Protein AF-A0A812KNK5-F1 (afdb_monomer)

InterPro domains:
  IPR027065 Lon protease [PTHR43718] (2-120)
  IPR027417 P-loop containing nucleoside triphosphate hydrolase [G3DSA:3.40.50.300] (81-120)

Radius of gyration: 24.29 Å; Cα contacts (8 Å, |Δi|>4): 51; chains: 1; bounding box: 53×32×64 Å

Solvent-accessible surface area (backbone atoms only — not comparable to full-atom values): 7333 Å² total; per-residue (Å²): 130,77,74,63,53,75,74,66,51,54,68,59,50,56,53,51,51,53,55,48,51,54,49,59,56,39,71,81,38,57,62,56,70,74,57,47,53,51,51,54,53,47,52,54,48,49,72,72,43,55,84,87,38,74,64,33,56,51,48,50,53,52,50,52,54,64,47,66,52,67,44,74,66,73,81,85,82,84,88,53,66,68,59,51,53,52,51,51,55,73,79,37,87,75,60,61,78,56,50,52,51,51,50,51,50,52,53,53,35,67,73,58,82,52,79,74,86,73,92,126

Nearest PDB structures (foldseek):
  9cc3-assembly1_A  TM=8.729E-01  e=3.045E-09  Homo sapiens
  7p0m-assembly1_E  TM=7.894E-01  e=3.633E-09  Homo sapiens
  7p09-assembly1_E  TM=7.970E-01  e=5.172E-09  Homo sapiens
  7p09-assembly1_B  TM=7.459E-01  e=6.546E-09  Homo sapiens
  7p0m-assembly1_B  TM=7.553E-01  e=8.285E-09  Homo sapiens

Structure (mmCIF, N/CA/C/O backbone):
data_AF-A0A812KNK5-F1
#
_entr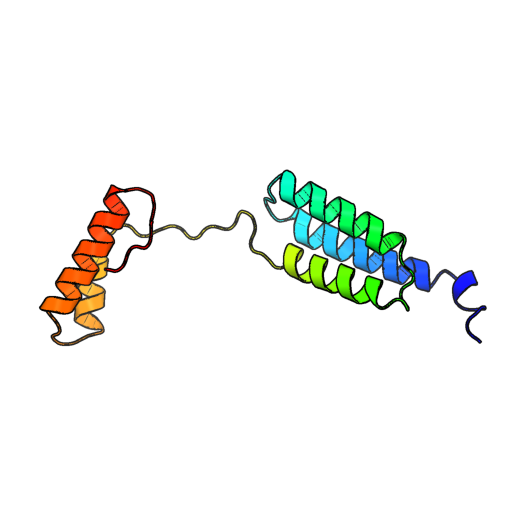y.id   AF-A0A812KNK5-F1
#
loop_
_atom_site.group_PDB
_atom_site.id
_atom_site.type_symbol
_atom_site.label_atom_id
_atom_site.label_alt_id
_atom_site.label_comp_id
_atom_site.label_asym_id
_atom_site.label_entity_id
_atom_site.label_seq_id
_atom_site.pdbx_PDB_ins_code
_atom_site.Cartn_x
_atom_site.Cartn_y
_atom_site.Cartn_z
_atom_site.occupancy
_atom_site.B_iso_or_equiv
_atom_site.auth_seq_id
_atom_site.auth_comp_id
_atom_site.auth_asym_id
_atom_site.auth_atom_id
_atom_site.pdbx_PDB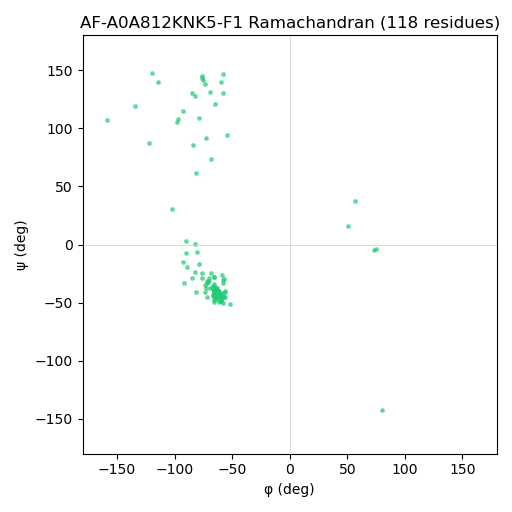_model_num
ATOM 1 N N . MET A 1 1 ? 31.878 -15.760 -22.882 1.00 45.72 1 MET A N 1
ATOM 2 C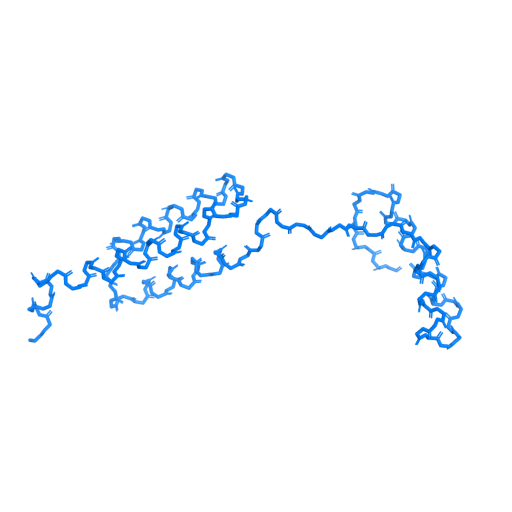 CA . MET A 1 1 ? 30.615 -16.375 -22.413 1.00 45.72 1 MET A CA 1
ATOM 3 C C . MET A 1 1 ? 29.507 -15.372 -22.065 1.00 45.72 1 MET A C 1
ATOM 5 O O . MET A 1 1 ? 28.363 -15.774 -22.153 1.00 45.72 1 MET A O 1
ATOM 9 N N . ARG A 1 2 ? 29.777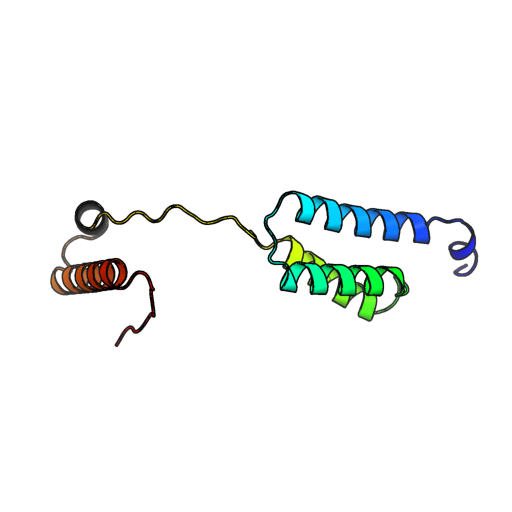 -14.089 -21.746 1.00 48.59 2 ARG A N 1
ATOM 10 C CA . ARG A 1 2 ? 28.715 -13.084 -21.476 1.00 48.59 2 ARG A CA 1
ATOM 11 C C . ARG A 1 2 ? 28.197 -12.299 -22.697 1.00 48.59 2 ARG A C 1
ATOM 13 O O . ARG A 1 2 ? 27.094 -11.785 -22.645 1.00 48.59 2 ARG A O 1
ATOM 20 N N . GLN A 1 3 ? 28.932 -12.248 -23.813 1.00 43.50 3 GLN A N 1
ATOM 21 C CA . GLN A 1 3 ? 28.477 -11.523 -25.018 1.00 43.50 3 GLN A CA 1
ATOM 22 C C . GLN A 1 3 ? 27.445 -12.279 -25.877 1.00 43.50 3 GLN A C 1
ATOM 24 O O . GLN A 1 3 ? 26.784 -11.654 -26.691 1.00 43.50 3 GLN A O 1
ATOM 29 N N . ILE A 1 4 ? 27.291 -13.598 -25.713 1.00 48.59 4 ILE A N 1
ATOM 30 C CA . ILE A 1 4 ? 26.440 -14.411 -26.606 1.00 48.59 4 ILE A CA 1
ATOM 31 C C . ILE A 1 4 ? 24.968 -14.373 -26.150 1.00 48.59 4 ILE A C 1
ATOM 33 O O . ILE A 1 4 ? 24.062 -14.439 -26.969 1.00 48.59 4 ILE A O 1
ATOM 37 N N . GLN A 1 5 ? 24.709 -14.188 -24.849 1.00 48.69 5 GLN A N 1
ATOM 38 C CA . GLN A 1 5 ? 23.344 -14.060 -24.314 1.00 48.69 5 GLN A CA 1
ATOM 39 C C . GLN A 1 5 ? 22.668 -12.742 -24.724 1.00 48.69 5 GLN A C 1
ATOM 41 O O . GLN A 1 5 ? 21.455 -12.717 -24.924 1.00 48.69 5 GLN A O 1
ATOM 46 N N . LYS A 1 6 ? 23.461 -11.686 -24.947 1.00 49.81 6 LYS A N 1
ATOM 47 C CA . LYS A 1 6 ? 22.983 -10.360 -25.362 1.00 49.81 6 LYS A CA 1
ATOM 48 C C . LYS A 1 6 ? 22.416 -10.347 -26.793 1.00 49.81 6 LYS A C 1
ATOM 50 O O . LYS A 1 6 ? 21.567 -9.517 -27.100 1.00 49.81 6 LYS A O 1
ATOM 55 N N . GLU A 1 7 ? 22.836 -11.285 -27.651 1.00 46.62 7 GLU A N 1
ATOM 56 C CA . GLU A 1 7 ? 22.339 -11.425 -29.034 1.00 46.62 7 GLU A CA 1
ATOM 57 C C . GLU A 1 7 ? 21.157 -12.399 -29.184 1.00 46.62 7 GLU A C 1
ATOM 59 O O . GLU A 1 7 ? 20.457 -12.364 -30.192 1.00 46.62 7 GLU A O 1
ATOM 64 N N . LEU A 1 8 ? 20.882 -13.239 -28.179 1.00 50.34 8 LEU A N 1
ATOM 65 C CA . LEU A 1 8 ? 19.862 -14.298 -28.246 1.00 50.34 8 LEU A CA 1
ATOM 66 C C . LEU A 1 8 ? 18.457 -13.864 -27.796 1.00 50.34 8 LEU A C 1
ATOM 68 O O . LEU A 1 8 ? 17.549 -14.686 -27.753 1.00 50.34 8 LEU A O 1
ATOM 72 N N . GLY A 1 9 ? 18.253 -12.589 -27.454 1.00 54.91 9 GLY A N 1
ATOM 73 C CA . GLY A 1 9 ? 16.929 -12.045 -27.114 1.00 54.91 9 GLY A CA 1
ATOM 74 C C . GLY A 1 9 ? 16.371 -12.462 -25.745 1.00 54.91 9 GLY A C 1
ATOM 75 O O . GLY A 1 9 ? 15.357 -11.914 -25.326 1.00 54.91 9 GLY A O 1
ATOM 76 N N . ILE A 1 10 ? 17.057 -13.348 -25.016 1.00 57.91 10 ILE A N 1
ATOM 77 C CA . ILE A 1 10 ? 16.616 -13.897 -23.722 1.00 57.91 10 ILE A CA 1
ATOM 78 C C . ILE A 1 10 ? 16.540 -12.802 -22.641 1.00 57.91 10 ILE A C 1
ATOM 80 O O . ILE A 1 10 ? 15.524 -12.678 -21.968 1.00 57.91 10 ILE A O 1
ATOM 84 N N . GLU A 1 11 ? 17.545 -11.921 -22.539 1.00 56.97 11 GLU A N 1
ATOM 85 C CA . GLU A 1 11 ? 17.516 -10.810 -21.563 1.00 56.97 11 GLU A CA 1
ATOM 86 C C . GLU A 1 11 ? 16.405 -9.782 -21.850 1.00 56.97 11 GLU A C 1
ATOM 88 O O . GLU A 1 11 ? 15.925 -9.097 -20.945 1.00 56.97 11 GLU A O 1
ATOM 93 N N . LYS A 1 12 ? 16.000 -9.640 -23.119 1.00 60.12 12 LYS A N 1
ATOM 94 C CA . LYS A 1 12 ? 14.893 -8.754 -23.505 1.00 60.12 12 LYS A CA 1
ATOM 95 C C . LYS A 1 12 ? 13.549 -9.338 -23.076 1.00 60.12 12 LYS A C 1
ATOM 97 O O . LYS A 1 12 ? 12.681 -8.584 -22.645 1.00 60.12 12 LYS A O 1
ATOM 102 N N . ASP A 1 13 ? 13.409 -10.655 -23.168 1.00 71.38 13 ASP A N 1
ATOM 103 C CA . ASP A 1 13 ? 12.195 -11.380 -22.798 1.00 71.38 13 ASP A CA 1
ATOM 104 C C . ASP A 1 13 ? 11.930 -11.314 -21.282 1.00 71.38 13 ASP A C 1
ATOM 106 O O . ASP A 1 13 ? 10.824 -10.982 -20.851 1.00 71.38 13 ASP A O 1
ATOM 110 N N . GLU A 1 14 ? 12.970 -11.483 -20.458 1.00 74.31 14 GLU A N 1
ATOM 111 C CA . GLU A 1 14 ? 12.852 -11.406 -18.993 1.00 74.31 14 GLU A CA 1
ATOM 112 C C . GLU A 1 14 ? 12.445 -10.006 -18.504 1.00 74.31 14 GLU A C 1
ATOM 114 O O . GLU A 1 14 ? 11.544 -9.864 -17.673 1.00 74.31 14 GLU A O 1
ATOM 119 N N . LYS A 1 15 ? 13.056 -8.947 -19.053 1.00 78.88 15 LYS A N 1
ATOM 120 C CA . LYS A 1 15 ? 12.700 -7.556 -18.715 1.00 78.88 15 LYS A CA 1
ATOM 121 C C . LYS A 1 15 ? 11.281 -7.195 -19.135 1.00 78.88 15 LYS A C 1
ATOM 123 O O . LYS A 1 15 ? 10.569 -6.505 -18.398 1.00 78.88 15 LYS A O 1
ATOM 128 N N . GLN A 1 16 ? 10.879 -7.641 -20.323 1.00 81.19 16 GLN A N 1
ATOM 129 C CA . GLN A 1 16 ? 9.541 -7.393 -20.838 1.00 81.19 16 GLN A CA 1
ATOM 130 C C . GLN A 1 16 ? 8.494 -8.107 -19.981 1.00 81.19 16 GLN A C 1
ATOM 132 O O . GLN A 1 16 ? 7.472 -7.511 -19.645 1.00 81.19 16 GLN A O 1
ATOM 137 N N . THR A 1 17 ? 8.787 -9.339 -19.562 1.00 85.00 17 THR A N 1
ATOM 138 C CA . THR A 1 17 ? 7.938 -10.121 -18.660 1.00 85.00 17 THR A CA 1
ATOM 139 C C . THR A 1 17 ? 7.766 -9.425 -17.308 1.00 85.00 17 THR A C 1
ATOM 141 O O . THR A 1 17 ? 6.635 -9.217 -16.877 1.00 85.00 17 THR A O 1
ATOM 144 N N . LEU A 1 18 ? 8.856 -8.977 -16.675 1.00 84.62 18 LEU A N 1
ATOM 145 C CA . LEU A 1 18 ? 8.818 -8.206 -15.421 1.00 84.62 18 LEU A CA 1
ATOM 146 C C . LEU A 1 18 ? 8.007 -6.909 -15.549 1.00 84.62 18 LEU A C 1
ATOM 148 O O . LEU A 1 18 ? 7.178 -6.596 -14.699 1.00 84.62 18 LEU A O 1
ATOM 152 N N . THR A 1 19 ? 8.219 -6.163 -16.633 1.00 86.25 19 THR A N 1
ATOM 153 C CA . THR A 1 19 ? 7.485 -4.915 -16.889 1.00 86.25 19 THR A CA 1
ATOM 154 C C . THR A 1 19 ? 5.985 -5.176 -17.027 1.00 86.25 19 THR A C 1
ATOM 156 O O . THR A 1 19 ? 5.178 -4.423 -16.484 1.00 86.25 19 THR A O 1
ATOM 159 N N . ASN A 1 20 ? 5.602 -6.240 -17.738 1.00 87.31 20 ASN A N 1
ATOM 160 C CA . ASN A 1 20 ? 4.198 -6.606 -17.905 1.00 87.31 20 ASN A CA 1
ATOM 161 C C . ASN A 1 20 ? 3.573 -7.033 -16.569 1.00 87.31 20 ASN A C 1
ATOM 163 O O . ASN A 1 20 ? 2.501 -6.544 -16.239 1.00 87.31 20 ASN A O 1
ATOM 167 N N . GLN A 1 21 ? 4.280 -7.820 -15.750 1.00 88.56 21 GLN A N 1
ATOM 168 C CA . GLN A 1 21 ? 3.807 -8.209 -14.414 1.00 88.56 21 GLN A CA 1
ATOM 169 C C . GLN A 1 21 ? 3.472 -7.000 -13.530 1.00 88.56 21 GLN A C 1
ATOM 171 O O . GLN A 1 21 ? 2.419 -6.977 -12.894 1.00 88.56 21 GLN A O 1
ATOM 176 N N . PHE A 1 22 ? 4.334 -5.978 -13.500 1.00 89.06 22 PHE A N 1
ATOM 177 C CA . PHE A 1 22 ? 4.061 -4.768 -12.719 1.00 89.06 22 PHE A CA 1
ATOM 178 C C . PHE A 1 22 ? 2.886 -3.961 -13.273 1.00 89.06 22 PHE A C 1
ATOM 180 O O . PHE A 1 22 ? 2.093 -3.440 -12.491 1.00 89.06 22 PHE A O 1
ATOM 187 N N . ARG A 1 23 ? 2.740 -3.880 -14.603 1.00 87.00 23 ARG A N 1
ATOM 188 C CA . ARG A 1 23 ? 1.576 -3.227 -15.218 1.00 87.00 23 ARG A CA 1
ATOM 189 C C . ARG A 1 23 ? 0.280 -3.945 -14.870 1.00 87.00 23 ARG A C 1
ATOM 191 O O . ARG A 1 23 ? -0.658 -3.285 -14.437 1.00 87.00 23 ARG A O 1
ATOM 198 N N . ASP A 1 24 ? 0.257 -5.267 -14.989 1.00 88.12 24 ASP A N 1
ATOM 199 C CA . ASP A 1 24 ? -0.921 -6.079 -14.681 1.00 88.12 24 ASP A CA 1
ATOM 200 C C . ASP A 1 24 ? -1.312 -5.940 -13.198 1.00 88.12 24 ASP A C 1
ATOM 202 O O . ASP A 1 24 ? -2.489 -5.786 -12.875 1.00 88.12 24 ASP A O 1
ATOM 206 N N . ALA A 1 25 ? -0.326 -5.904 -12.292 1.00 85.69 25 ALA A N 1
ATOM 207 C CA . ALA A 1 25 ? -0.549 -5.742 -10.852 1.00 85.69 25 ALA A CA 1
ATOM 208 C C . ALA A 1 25 ? -1.140 -4.375 -10.456 1.00 85.69 25 ALA A C 1
ATOM 210 O O . ALA A 1 25 ? -1.810 -4.263 -9.426 1.00 85.69 25 ALA A O 1
ATOM 211 N N . ILE A 1 26 ? -0.876 -3.332 -11.247 1.00 86.50 26 ILE A N 1
ATOM 212 C CA . ILE A 1 26 ? -1.390 -1.975 -11.017 1.00 86.50 26 ILE A CA 1
ATOM 213 C C . ILE A 1 26 ? -2.710 -1.739 -11.743 1.00 86.50 26 ILE A C 1
ATOM 215 O O . ILE A 1 26 ? -3.560 -1.028 -11.218 1.00 86.50 26 ILE A O 1
ATOM 219 N N . GLN A 1 27 ? -2.915 -2.349 -12.912 1.00 83.75 27 GLN A N 1
ATOM 220 C CA . GLN A 1 27 ? -4.107 -2.133 -13.731 1.00 83.75 27 GLN A CA 1
ATOM 221 C C . GLN A 1 27 ? -5.410 -2.451 -12.982 1.00 83.75 27 GLN A C 1
ATOM 223 O O . GLN A 1 27 ? -6.443 -1.844 -13.256 1.00 83.75 27 GLN A O 1
ATOM 228 N N . SER A 1 28 ? -5.374 -3.383 -12.026 1.00 80.88 28 SER A N 1
ATOM 229 C CA . SER A 1 28 ? -6.528 -3.736 -11.197 1.00 80.88 28 SER A CA 1
ATOM 230 C C . SER A 1 28 ? -6.770 -2.802 -10.001 1.00 80.88 28 SER A C 1
ATOM 232 O O . SER A 1 28 ? -7.670 -3.079 -9.211 1.00 80.88 28 SER A O 1
ATOM 234 N N . LYS A 1 29 ? -5.954 -1.760 -9.798 1.00 85.75 29 LYS A N 1
ATOM 235 C CA . LYS A 1 29 ? -5.988 -0.883 -8.616 1.00 85.75 29 LYS A CA 1
ATOM 236 C C . LYS A 1 29 ? -6.282 0.566 -9.009 1.00 85.75 29 LYS A C 1
ATOM 238 O O . LYS A 1 29 ? -5.836 1.032 -10.053 1.00 85.75 29 LYS A O 1
ATOM 243 N N . GLU A 1 30 ? -6.975 1.309 -8.147 1.00 85.75 30 GLU A N 1
ATOM 244 C CA . GLU A 1 30 ? -7.165 2.754 -8.341 1.00 85.75 30 GLU A CA 1
ATOM 245 C C . GLU A 1 30 ? -5.957 3.511 -7.785 1.00 85.75 30 GLU A C 1
ATOM 247 O O . GLU A 1 30 ? -5.913 3.923 -6.624 1.00 85.75 30 GLU A O 1
ATOM 252 N N . VAL A 1 31 ? -4.931 3.646 -8.623 1.00 86.88 31 VAL A N 1
ATOM 253 C CA . VAL A 1 31 ? -3.708 4.374 -8.284 1.00 86.88 31 VAL A CA 1
ATOM 254 C C . VAL A 1 31 ? -3.894 5.872 -8.561 1.00 86.88 31 VAL A C 1
ATOM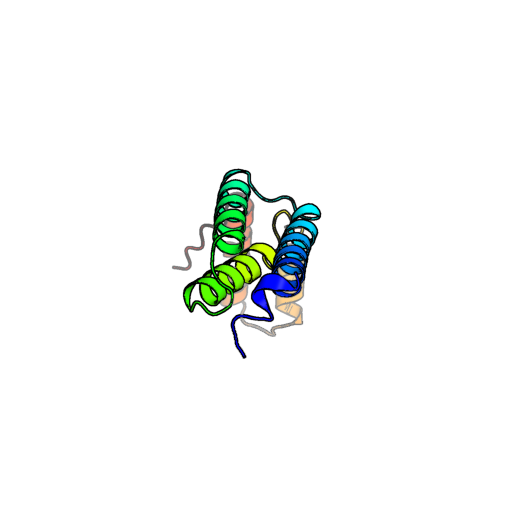 256 O O . VAL A 1 31 ? -4.311 6.236 -9.662 1.00 86.88 31 VAL A O 1
ATOM 259 N N . PRO A 1 32 ? -3.567 6.766 -7.607 1.00 90.00 32 PRO A N 1
ATOM 260 C CA . PRO A 1 32 ? -3.585 8.208 -7.845 1.00 90.00 32 PRO A CA 1
ATOM 261 C C . PRO A 1 32 ? -2.657 8.619 -8.995 1.00 90.00 32 PRO A C 1
ATOM 263 O O . PRO A 1 32 ? -1.575 8.054 -9.158 1.00 90.00 32 PRO A O 1
ATOM 266 N N . GLU A 1 33 ? -3.032 9.655 -9.750 1.00 88.81 33 GLU A N 1
ATOM 267 C CA . GLU A 1 33 ? -2.305 10.085 -10.957 1.00 88.81 33 GLU A CA 1
ATOM 268 C C . GLU A 1 33 ? -0.819 10.391 -10.689 1.00 88.81 33 GLU A C 1
ATOM 270 O O . GLU A 1 33 ? 0.055 10.012 -11.470 1.00 88.81 33 GLU A O 1
ATOM 275 N N . ASP A 1 34 ? -0.514 11.031 -9.560 1.00 89.44 34 ASP A N 1
ATOM 276 C CA . ASP A 1 34 ? 0.861 11.370 -9.186 1.00 89.44 34 ASP A CA 1
ATOM 277 C C . ASP A 1 34 ? 1.714 10.123 -8.926 1.00 89.44 34 ASP A C 1
ATOM 279 O O . ASP A 1 34 ? 2.885 10.074 -9.303 1.00 89.44 34 ASP A O 1
ATOM 283 N N . VAL A 1 35 ? 1.116 9.084 -8.336 1.00 89.38 35 VAL A N 1
ATOM 284 C CA . VAL A 1 35 ? 1.784 7.803 -8.077 1.00 89.38 35 VAL A CA 1
ATOM 285 C C . VAL A 1 35 ? 1.961 7.029 -9.382 1.00 89.38 35 VAL A C 1
ATOM 287 O O . VAL A 1 35 ? 3.037 6.483 -9.623 1.00 89.38 35 VAL A O 1
ATOM 290 N N . GLN A 1 36 ? 0.956 7.045 -10.261 1.00 89.88 36 GLN A N 1
ATOM 291 C CA . GLN A 1 36 ? 1.034 6.423 -11.583 1.00 89.88 36 GLN A CA 1
ATOM 292 C C . GLN A 1 36 ? 2.197 7.000 -12.406 1.00 89.88 36 GLN A C 1
ATOM 294 O O . GLN A 1 36 ? 2.993 6.243 -12.958 1.00 89.88 36 GLN A O 1
ATOM 299 N N . LYS A 1 37 ? 2.377 8.330 -12.401 1.00 92.50 37 LYS A N 1
ATOM 300 C CA . LYS A 1 37 ? 3.516 8.997 -13.063 1.00 92.50 37 LYS A CA 1
ATOM 301 C C . LYS A 1 37 ? 4.869 8.506 -12.545 1.00 92.50 37 LYS A C 1
ATOM 303 O O . LYS A 1 37 ? 5.791 8.307 -13.336 1.00 92.50 37 LYS A O 1
ATOM 308 N N . VAL A 1 38 ? 5.002 8.316 -11.230 1.00 92.06 38 VAL A N 1
ATOM 309 C CA . VAL A 1 38 ? 6.242 7.812 -10.612 1.00 92.06 38 VAL A CA 1
ATOM 310 C C . VAL A 1 38 ? 6.507 6.367 -11.024 1.00 92.06 38 VAL A C 1
ATOM 312 O O . VAL A 1 38 ? 7.629 6.038 -11.407 1.00 92.06 38 VAL A O 1
ATOM 315 N N . ILE A 1 39 ? 5.480 5.517 -11.000 1.00 90.69 39 ILE A N 1
ATOM 316 C CA . ILE A 1 39 ? 5.581 4.121 -11.438 1.00 90.69 39 ILE A CA 1
ATOM 317 C C . ILE A 1 39 ? 6.019 4.059 -12.904 1.00 90.69 39 ILE A C 1
ATOM 319 O O . ILE A 1 39 ? 6.954 3.329 -13.226 1.00 90.69 39 ILE A O 1
ATOM 323 N N . ASP A 1 40 ? 5.390 4.831 -13.790 1.00 90.75 40 ASP A N 1
ATOM 324 C CA . ASP A 1 40 ? 5.718 4.826 -15.217 1.00 90.75 40 ASP A CA 1
ATOM 325 C C . ASP A 1 40 ? 7.158 5.295 -15.474 1.00 90.75 40 ASP A C 1
ATOM 327 O O . ASP A 1 40 ? 7.871 4.709 -16.296 1.00 90.75 40 ASP A O 1
ATOM 331 N N . ALA A 1 41 ? 7.624 6.303 -14.728 1.00 91.69 41 ALA A N 1
ATOM 332 C CA . ALA A 1 41 ? 9.007 6.767 -14.785 1.00 91.69 41 ALA A CA 1
ATOM 333 C C . ALA A 1 41 ? 10.003 5.688 -14.323 1.00 91.69 41 ALA A C 1
ATOM 335 O O . ALA A 1 41 ? 11.033 5.471 -14.970 1.00 91.69 41 ALA A O 1
ATOM 336 N N . GLU A 1 42 ? 9.696 4.974 -13.239 1.00 90.81 42 GLU A N 1
ATOM 337 C CA . GLU A 1 42 ? 10.543 3.891 -12.733 1.00 90.81 42 GLU A CA 1
ATOM 338 C C . GLU A 1 42 ? 10.500 2.645 -13.633 1.00 90.81 42 GLU A C 1
ATOM 340 O O . GLU A 1 42 ? 11.535 2.012 -13.838 1.00 90.81 42 GLU A O 1
ATOM 345 N N . LEU A 1 43 ? 9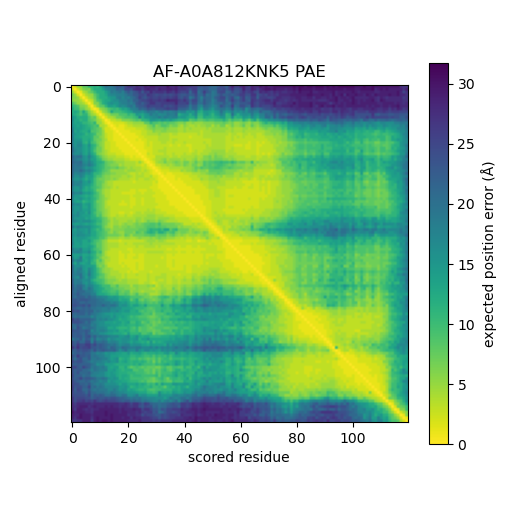.369 2.335 -14.280 1.00 90.12 43 LEU A N 1
ATOM 346 C CA . LEU A 1 43 ? 9.279 1.284 -15.305 1.00 90.12 43 LEU A CA 1
ATOM 347 C C . LEU A 1 43 ? 10.105 1.627 -16.552 1.00 90.12 43 LEU A C 1
ATOM 349 O O . LEU A 1 43 ? 10.765 0.753 -17.124 1.00 90.12 43 LEU A O 1
ATOM 353 N N . ALA A 1 44 ? 10.102 2.892 -16.982 1.00 89.31 44 ALA A N 1
ATOM 354 C CA . ALA A 1 44 ? 10.956 3.351 -18.075 1.00 89.31 44 ALA A CA 1
ATOM 355 C C . ALA A 1 44 ? 12.443 3.221 -17.704 1.00 89.31 44 ALA A C 1
ATOM 357 O O . ALA A 1 44 ? 13.241 2.708 -18.497 1.00 89.31 44 ALA A O 1
ATOM 358 N N . LYS A 1 45 ? 12.804 3.601 -16.472 1.00 88.94 45 LYS A N 1
ATOM 359 C CA . LYS A 1 45 ? 14.164 3.443 -15.946 1.00 88.94 45 LYS A CA 1
ATOM 360 C C . LYS A 1 45 ? 14.573 1.967 -15.889 1.00 88.94 45 LYS A C 1
ATOM 362 O O . LYS A 1 45 ? 15.629 1.624 -16.419 1.00 88.94 45 LYS A O 1
ATOM 367 N N . LEU A 1 46 ? 13.721 1.084 -15.364 1.00 87.25 46 LEU A N 1
ATOM 368 C CA . LEU A 1 46 ? 13.963 -0.361 -15.281 1.00 87.25 46 LEU A CA 1
ATOM 369 C C . LEU A 1 46 ? 14.263 -0.982 -16.656 1.00 87.25 46 LEU A C 1
ATOM 371 O O . LEU A 1 46 ? 15.175 -1.797 -16.784 1.00 87.25 46 LEU A O 1
ATOM 375 N N . ASN A 1 47 ? 13.542 -0.561 -17.700 1.00 85.19 47 ASN A N 1
ATOM 376 C CA . ASN A 1 47 ? 13.774 -1.038 -19.066 1.00 85.19 47 ASN A CA 1
ATOM 377 C C . ASN A 1 47 ? 15.134 -0.597 -19.633 1.00 85.19 47 ASN A C 1
ATOM 379 O O . ASN A 1 47 ? 15.780 -1.364 -20.356 1.00 85.19 47 ASN A O 1
ATOM 383 N N . SER A 1 48 ? 15.586 0.610 -19.280 1.00 85.69 48 SER A N 1
ATOM 384 C CA . SER A 1 48 ? 16.879 1.156 -19.714 1.00 85.69 48 SER A CA 1
ATOM 385 C C . SER A 1 48 ? 18.091 0.563 -18.979 1.00 85.69 48 SER A C 1
ATOM 387 O O . SER A 1 48 ? 19.169 0.469 -19.565 1.00 85.69 48 SER A O 1
ATOM 389 N N . LEU A 1 49 ? 17.924 0.129 -17.724 1.00 85.62 49 LEU A N 1
ATOM 390 C CA . LEU A 1 49 ? 19.008 -0.387 -16.880 1.00 85.62 49 LEU A CA 1
ATOM 391 C C . LEU A 1 49 ? 19.425 -1.808 -17.275 1.00 85.62 49 LEU A C 1
ATOM 393 O O . LEU A 1 49 ? 18.594 -2.632 -17.651 1.00 85.62 49 LEU A O 1
ATOM 397 N N . GLU A 1 50 ? 20.713 -2.141 -17.172 1.00 81.44 50 GLU A N 1
ATOM 398 C CA . GLU A 1 50 ? 21.176 -3.524 -17.363 1.00 81.44 50 GLU A CA 1
ATOM 399 C C . GLU A 1 50 ? 20.789 -4.410 -16.160 1.00 81.44 50 GLU A C 1
ATOM 401 O O . GLU A 1 50 ? 20.970 -3.970 -15.024 1.00 81.44 50 GLU A O 1
ATOM 406 N N . PRO A 1 51 ? 20.319 -5.662 -16.365 1.00 78.25 51 PRO A N 1
ATOM 407 C CA . PRO A 1 51 ? 19.885 -6.548 -15.273 1.00 78.25 51 PRO A CA 1
ATOM 408 C C . PRO A 1 51 ? 20.970 -6.836 -14.233 1.00 78.25 51 PRO A C 1
ATOM 410 O O . PRO A 1 51 ? 20.675 -7.131 -13.080 1.00 78.25 51 PRO A O 1
ATOM 413 N N . SER A 1 52 ? 22.239 -6.755 -14.637 1.00 79.19 52 SER A N 1
ATOM 414 C CA . SER A 1 52 ? 23.391 -6.958 -13.761 1.00 79.19 52 SER A CA 1
ATOM 415 C C . SER A 1 52 ? 23.751 -5.741 -12.901 1.00 79.19 52 SER A C 1
ATOM 417 O O . SER A 1 52 ? 24.652 -5.858 -12.071 1.00 79.19 52 SER A O 1
ATOM 419 N N . SER A 1 53 ? 23.111 -4.579 -13.099 1.00 85.00 53 SER A N 1
ATOM 420 C CA . SER A 1 53 ? 23.373 -3.386 -12.283 1.00 85.00 53 SER A CA 1
ATOM 421 C C . SER A 1 53 ? 22.722 -3.501 -10.902 1.00 85.00 53 SER A C 1
ATOM 423 O O . SER A 1 53 ? 21.588 -3.959 -10.757 1.00 85.00 53 SER A O 1
ATOM 425 N N . SER A 1 54 ? 23.408 -2.995 -9.874 1.00 83.62 54 SER A N 1
ATOM 426 C CA . SER A 1 54 ? 22.826 -2.795 -8.544 1.00 83.62 54 SER A CA 1
ATOM 427 C C . SER A 1 54 ? 21.598 -1.880 -8.574 1.00 83.62 54 SER A C 1
ATOM 429 O O . SER A 1 54 ? 20.681 -2.066 -7.779 1.00 83.62 54 SER A O 1
ATOM 431 N N . GLU A 1 55 ? 21.541 -0.930 -9.509 1.00 85.31 55 GLU A N 1
ATOM 432 C CA . GLU A 1 55 ? 20.414 -0.001 -9.660 1.00 85.31 55 GLU A CA 1
ATOM 433 C C . GLU A 1 55 ? 19.159 -0.705 -10.186 1.00 85.31 55 GLU A C 1
ATOM 435 O O . GLU A 1 55 ? 18.049 -0.342 -9.805 1.00 85.31 55 GLU A O 1
ATOM 440 N N . PHE A 1 56 ? 19.320 -1.755 -11.002 1.00 88.25 56 PHE A N 1
ATOM 441 C CA . PHE A 1 56 ? 18.197 -2.545 -11.509 1.00 88.25 56 PHE A CA 1
ATOM 442 C C . PHE A 1 56 ? 17.444 -3.229 -10.362 1.00 88.25 56 PHE A C 1
ATOM 444 O O . PHE A 1 56 ? 16.218 -3.153 -10.289 1.00 88.25 56 PHE A O 1
ATOM 451 N N . ASN A 1 57 ? 18.176 -3.829 -9.418 1.00 87.12 57 ASN A N 1
ATOM 452 C CA . ASN A 1 57 ? 17.581 -4.462 -8.239 1.00 87.12 57 ASN A CA 1
ATOM 453 C C . ASN A 1 57 ? 16.880 -3.452 -7.323 1.00 87.12 57 ASN A C 1
ATOM 455 O O . ASN A 1 57 ? 15.816 -3.758 -6.784 1.00 87.12 57 ASN A O 1
ATOM 459 N N . VAL A 1 58 ? 17.437 -2.248 -7.168 1.00 89.62 58 VAL A N 1
ATOM 460 C CA . VAL A 1 58 ? 16.807 -1.179 -6.377 1.00 89.62 58 VAL A CA 1
ATOM 461 C C . VAL A 1 58 ? 15.500 -0.719 -7.030 1.00 89.62 58 VAL A C 1
ATOM 463 O O . VAL A 1 58 ? 14.472 -0.704 -6.357 1.00 89.62 58 VAL A O 1
ATOM 466 N N . CYS A 1 59 ? 15.504 -0.420 -8.335 1.00 89.94 59 CYS A N 1
ATOM 467 C CA . CYS A 1 59 ? 14.296 -0.024 -9.069 1.00 89.94 59 CYS A CA 1
ATOM 468 C C . CYS A 1 59 ? 13.223 -1.115 -9.039 1.00 89.94 59 CYS A C 1
ATOM 470 O O . CYS A 1 59 ? 12.055 -0.827 -8.785 1.00 89.94 59 CYS A O 1
ATOM 472 N N . ARG A 1 60 ? 13.616 -2.378 -9.239 1.00 89.19 60 ARG A N 1
ATOM 473 C CA . ARG A 1 60 ? 12.709 -3.523 -9.138 1.00 89.19 60 ARG A CA 1
ATOM 474 C C . ARG A 1 60 ? 12.060 -3.603 -7.758 1.00 89.19 60 ARG A C 1
ATOM 476 O O . ARG A 1 60 ? 10.844 -3.699 -7.671 1.00 89.19 60 ARG A O 1
ATOM 483 N N . THR A 1 61 ? 12.859 -3.537 -6.694 1.00 90.50 61 THR A N 1
ATOM 484 C CA . THR A 1 61 ? 12.351 -3.618 -5.316 1.00 90.50 61 THR A CA 1
ATOM 485 C C . THR A 1 61 ? 11.397 -2.461 -5.023 1.00 90.50 61 THR A C 1
ATOM 487 O O . THR A 1 61 ? 10.346 -2.651 -4.421 1.00 90.50 61 THR A O 1
ATOM 490 N N . TYR A 1 62 ? 11.722 -1.256 -5.489 1.00 92.06 62 TYR A N 1
ATOM 491 C CA . TYR A 1 62 ? 10.858 -0.095 -5.312 1.00 92.06 62 TYR A CA 1
ATOM 492 C C . TYR A 1 62 ? 9.512 -0.250 -6.039 1.00 92.06 62 TYR A C 1
ATOM 494 O O . TYR A 1 62 ? 8.462 0.010 -5.453 1.00 92.06 62 TYR A O 1
ATOM 502 N N . LEU A 1 63 ? 9.521 -0.752 -7.278 1.00 90.56 63 LEU A N 1
ATOM 503 C CA . LEU A 1 63 ? 8.303 -1.075 -8.026 1.00 90.56 63 LEU A CA 1
ATOM 504 C C . LEU A 1 63 ? 7.491 -2.196 -7.359 1.00 90.56 63 LEU A C 1
ATOM 506 O O . LEU A 1 63 ? 6.268 -2.095 -7.288 1.00 90.56 63 LEU A O 1
ATOM 510 N N . GLU A 1 64 ? 8.136 -3.227 -6.810 1.00 90.38 64 GLU A N 1
ATOM 511 C CA . GLU A 1 64 ? 7.466 -4.273 -6.020 1.00 90.38 64 GLU A CA 1
ATOM 512 C C . GLU A 1 64 ? 6.734 -3.674 -4.808 1.00 90.38 64 GLU A C 1
ATOM 514 O O . GLU A 1 64 ? 5.580 -4.009 -4.549 1.00 90.38 64 GLU A O 1
ATOM 519 N N . TRP A 1 65 ? 7.351 -2.726 -4.101 1.00 91.19 65 TRP A N 1
ATOM 520 C CA . TRP A 1 65 ? 6.707 -2.050 -2.973 1.00 91.19 65 TRP A CA 1
ATOM 521 C C . TRP A 1 65 ? 5.511 -1.210 -3.418 1.00 91.19 65 TRP A C 1
ATOM 523 O O . TRP A 1 65 ? 4.430 -1.330 -2.843 1.00 91.19 65 TRP A O 1
ATOM 533 N N . LEU A 1 66 ? 5.681 -0.399 -4.464 1.00 89.75 66 LEU A N 1
ATOM 534 C CA . LEU A 1 66 ? 4.604 0.436 -4.997 1.00 89.75 66 LEU A CA 1
ATOM 535 C C . LEU A 1 66 ? 3.429 -0.403 -5.505 1.00 89.75 66 LEU A C 1
ATOM 537 O O . LEU A 1 66 ? 2.279 -0.049 -5.271 1.00 89.75 66 LEU A O 1
ATOM 541 N N . THR A 1 67 ? 3.697 -1.526 -6.165 1.00 87.75 67 THR A N 1
ATOM 542 C CA . THR A 1 67 ? 2.659 -2.409 -6.716 1.00 87.75 67 THR A CA 1
ATOM 543 C C . THR A 1 67 ? 1.979 -3.262 -5.648 1.00 87.75 67 THR A C 1
ATOM 545 O O . THR A 1 67 ? 0.824 -3.637 -5.832 1.00 87.75 67 THR A O 1
ATOM 548 N N . CYS A 1 68 ? 2.629 -3.540 -4.513 1.00 88.94 68 CY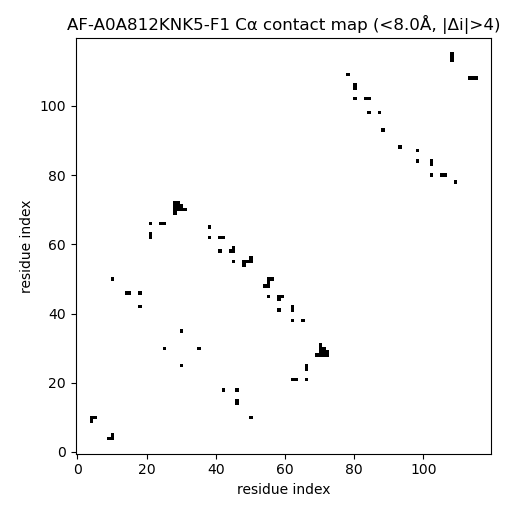S A N 1
ATOM 549 C CA . CYS A 1 68 ? 2.041 -4.300 -3.405 1.00 88.94 68 CYS A CA 1
ATOM 550 C C . CYS A 1 68 ? 0.952 -3.509 -2.658 1.00 88.94 68 CYS A C 1
ATOM 552 O O . CYS A 1 68 ? -0.045 -4.086 -2.218 1.00 88.94 68 CYS A O 1
ATOM 554 N N . LEU A 1 69 ? 1.081 -2.182 -2.579 1.00 88.12 69 LEU A N 1
ATOM 555 C CA . LEU A 1 69 ? 0.170 -1.336 -1.807 1.00 88.12 69 LEU A CA 1
ATOM 556 C C . LEU A 1 69 ? -1.293 -1.435 -2.291 1.00 88.12 69 LEU A C 1
ATOM 558 O O . LEU A 1 69 ? -1.547 -1.502 -3.499 1.00 88.12 69 LEU A O 1
ATOM 562 N N . PRO A 1 70 ? -2.275 -1.465 -1.372 1.00 87.06 70 PRO A N 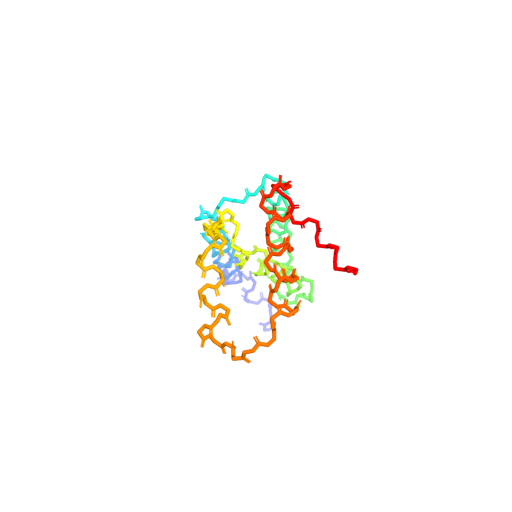1
ATOM 563 C CA . PRO A 1 70 ? -3.689 -1.643 -1.695 1.00 87.06 70 PRO A CA 1
ATOM 564 C C . PRO A 1 70 ? -4.327 -0.316 -2.151 1.00 87.06 70 PRO A C 1
ATOM 566 O O . PRO A 1 70 ? -5.230 0.212 -1.509 1.00 87.06 70 PRO A O 1
ATOM 569 N N . TRP A 1 71 ? -3.831 0.256 -3.252 1.00 88.31 71 TRP A N 1
ATOM 570 C CA . TRP A 1 71 ? -4.347 1.514 -3.800 1.00 88.31 71 TRP A CA 1
ATOM 571 C C . TRP A 1 71 ? -5.838 1.414 -4.130 1.00 88.31 71 TRP A C 1
ATOM 573 O O . TRP A 1 71 ? -6.269 0.459 -4.780 1.00 88.31 71 TRP A O 1
ATOM 583 N N . GLY A 1 72 ? -6.618 2.389 -3.662 1.00 80.75 72 GLY A N 1
ATOM 584 C CA . GLY A 1 72 ? -8.070 2.415 -3.853 1.00 80.75 72 GLY A CA 1
ATOM 585 C C . GLY A 1 72 ? -8.857 1.433 -2.987 1.00 80.75 72 GLY A C 1
ATOM 586 O O . GLY A 1 72 ? -10.084 1.443 -3.016 1.00 80.75 72 GLY A O 1
ATOM 587 N N . VAL A 1 73 ? -8.188 0.585 -2.202 1.00 82.94 73 VAL A N 1
ATOM 588 C CA . VAL A 1 73 ? -8.862 -0.367 -1.320 1.00 82.94 73 VAL A CA 1
ATOM 589 C C . VAL A 1 73 ? -8.927 0.233 0.074 1.00 82.94 73 VAL A C 1
ATOM 591 O O . VAL A 1 73 ? -7.932 0.313 0.793 1.00 82.94 73 VAL A O 1
ATOM 594 N N . PHE A 1 74 ? -10.134 0.624 0.458 1.00 81.69 74 PHE A N 1
ATOM 595 C CA . PHE A 1 74 ? -10.437 1.127 1.788 1.00 81.69 74 PHE A CA 1
ATOM 596 C C . PHE A 1 74 ? -11.372 0.152 2.492 1.00 81.69 74 PHE A C 1
ATOM 598 O O . PHE A 1 74 ? -12.293 -0.402 1.889 1.00 81.69 74 PHE A O 1
ATOM 605 N N . THR A 1 75 ? -11.140 -0.070 3.780 1.00 85.00 75 THR A N 1
ATOM 606 C CA . THR A 1 75 ? -12.091 -0.799 4.617 1.00 85.00 75 THR A CA 1
ATOM 607 C C . THR A 1 75 ? -13.272 0.103 4.941 1.00 85.00 75 THR A C 1
ATOM 609 O O . THR A 1 75 ? -13.092 1.288 5.219 1.00 85.00 75 THR A O 1
ATOM 612 N N . THR A 1 76 ? -14.478 -0.456 4.959 1.00 79.44 76 THR A N 1
ATOM 613 C CA . THR A 1 76 ? -15.649 0.253 5.480 1.00 79.44 76 THR A CA 1
ATOM 614 C C . THR A 1 76 ? -15.465 0.511 6.970 1.00 79.44 76 THR A C 1
ATOM 616 O O . THR A 1 76 ? -15.313 -0.435 7.744 1.00 79.44 76 THR A O 1
ATOM 619 N N . GLU A 1 77 ? -15.484 1.778 7.376 1.00 75.19 77 GLU A N 1
ATOM 620 C CA . GLU A 1 77 ? -15.445 2.139 8.791 1.00 75.19 77 GLU A CA 1
ATOM 621 C C . GLU A 1 77 ? -16.758 1.750 9.481 1.00 75.19 77 GLU A C 1
ATOM 623 O O . GLU A 1 77 ? -17.845 2.080 9.002 1.00 75.19 77 GLU A O 1
ATOM 628 N N . ASN A 1 78 ? -16.666 1.081 10.633 1.00 75.31 78 ASN A N 1
ATOM 629 C CA . ASN A 1 78 ? -17.813 0.856 11.507 1.00 75.31 78 ASN A CA 1
ATOM 630 C C . ASN A 1 78 ? -17.884 1.986 12.544 1.00 75.31 78 ASN A C 1
ATOM 632 O O . ASN A 1 78 ? -16.989 2.118 13.378 1.00 75.31 78 ASN A O 1
ATOM 636 N N . ARG A 1 79 ? -18.944 2.799 12.480 1.00 76.06 79 ARG A N 1
ATOM 637 C CA . ARG A 1 79 ? -19.142 3.980 13.338 1.00 76.06 79 ARG A CA 1
ATOM 638 C C . ARG A 1 79 ? -20.135 3.753 14.484 1.00 76.06 79 ARG A C 1
ATOM 640 O O . ARG A 1 79 ? -20.832 4.679 14.893 1.00 76.06 79 ARG A O 1
ATOM 647 N N . ASP A 1 80 ? -20.234 2.526 14.986 1.00 83.19 80 ASP A N 1
ATOM 648 C CA . ASP A 1 80 ? -21.144 2.181 16.080 1.00 83.19 80 ASP A CA 1
ATOM 649 C C . ASP A 1 80 ? -20.430 2.158 17.444 1.00 83.19 80 ASP A C 1
ATOM 651 O O . ASP A 1 80 ? -19.693 1.229 17.778 1.00 83.19 80 ASP A O 1
ATOM 655 N N . ILE A 1 81 ? -20.685 3.192 18.252 1.00 83.38 81 ILE A N 1
ATOM 656 C CA . ILE A 1 81 ? -20.156 3.314 19.620 1.00 83.38 81 ILE A CA 1
ATOM 657 C C . ILE A 1 81 ? -20.736 2.232 20.541 1.00 83.38 81 ILE A C 1
ATOM 659 O O . ILE A 1 81 ? -20.017 1.715 21.390 1.00 83.38 81 ILE A O 1
ATOM 663 N N . LYS A 1 82 ? -22.008 1.844 20.367 1.00 85.81 82 LYS A N 1
ATOM 664 C CA . LYS A 1 82 ? -22.642 0.821 21.219 1.00 85.81 82 LYS A CA 1
ATOM 665 C C . LYS A 1 82 ? -22.047 -0.554 20.960 1.00 85.81 82 LYS A C 1
ATOM 667 O O . LYS A 1 82 ? -21.859 -1.347 21.881 1.00 85.81 82 LYS A O 1
ATOM 672 N N . HIS A 1 83 ? -21.735 -0.826 19.695 1.00 86.25 83 HIS A N 1
ATOM 673 C CA . HIS A 1 83 ? -21.007 -2.030 19.330 1.00 86.25 83 HIS A CA 1
ATOM 674 C C . HIS A 1 83 ? -19.610 -2.042 19.964 1.00 86.25 83 HIS A C 1
ATOM 676 O O . HIS A 1 83 ? -19.221 -3.055 20.538 1.00 86.25 83 HIS A O 1
ATOM 682 N N . ALA A 1 84 ? -18.890 -0.915 19.930 1.00 86.25 84 ALA A N 1
ATOM 683 C CA . ALA A 1 84 ? -17.577 -0.799 20.564 1.00 86.25 84 ALA A CA 1
ATOM 684 C C . ALA A 1 84 ? -17.630 -1.017 22.088 1.00 86.25 84 ALA A C 1
ATOM 686 O O . ALA A 1 84 ? -16.788 -1.731 22.621 1.00 86.25 84 ALA A O 1
ATOM 687 N N . GLU A 1 85 ? -18.629 -0.457 22.777 1.00 86.56 85 GLU A N 1
ATOM 688 C CA . GLU A 1 85 ? -18.859 -0.665 24.216 1.00 86.56 85 GLU A CA 1
ATOM 689 C C . GLU A 1 85 ? -19.087 -2.149 24.539 1.00 86.56 85 GLU A C 1
ATOM 691 O O . GLU A 1 85 ? -18.402 -2.708 25.391 1.00 86.56 85 GLU A O 1
ATOM 696 N N . THR A 1 86 ? -19.962 -2.814 23.777 1.00 88.94 86 THR A N 1
ATOM 697 C CA . THR A 1 86 ? -20.267 -4.243 23.966 1.00 88.94 86 THR A CA 1
ATOM 698 C C . THR A 1 86 ? -19.015 -5.110 23.810 1.00 88.94 86 THR A C 1
ATOM 700 O O . THR A 1 86 ? -18.739 -5.950 24.660 1.00 88.94 86 THR A O 1
ATOM 703 N N . VAL A 1 87 ? -18.219 -4.878 22.760 1.00 89.00 87 VAL A N 1
ATOM 704 C CA . VAL A 1 87 ? -16.981 -5.638 22.511 1.00 89.00 87 VAL A CA 1
ATOM 705 C C . VAL A 1 87 ? -15.936 -5.379 23.600 1.00 89.00 87 VAL A C 1
ATOM 707 O O . VAL A 1 87 ? -15.269 -6.307 24.051 1.00 89.00 87 VAL A O 1
ATOM 710 N N . LEU A 1 88 ? -15.796 -4.132 24.065 1.00 87.62 88 LEU A N 1
ATOM 711 C CA . LEU A 1 88 ? -14.874 -3.799 25.154 1.00 87.62 88 LEU A CA 1
ATOM 712 C C . LEU A 1 88 ? -15.263 -4.494 26.464 1.00 87.62 88 LEU A C 1
ATOM 714 O O . LEU A 1 88 ? -14.376 -4.922 27.204 1.00 87.62 88 LEU A O 1
ATOM 718 N N . ASP A 1 89 ? -16.558 -4.611 26.746 1.00 87.38 89 ASP A N 1
ATOM 719 C CA . ASP A 1 89 ? -17.076 -5.297 27.929 1.00 87.38 89 ASP A CA 1
ATOM 720 C C . ASP A 1 89 ? -16.974 -6.822 27.849 1.00 87.38 89 ASP A C 1
ATOM 722 O O . ASP A 1 89 ? -16.696 -7.457 28.869 1.00 87.38 89 ASP A O 1
ATOM 726 N N . GLU A 1 90 ? -17.134 -7.406 26.660 1.00 90.25 90 GLU A N 1
ATOM 727 C CA . GLU A 1 90 ? -16.962 -8.845 26.431 1.00 90.25 90 GLU A CA 1
ATOM 728 C C . GLU A 1 90 ? -15.488 -9.278 26.500 1.00 90.25 90 GLU A C 1
ATOM 730 O O . GLU A 1 90 ? -15.168 -10.267 27.164 1.00 90.25 90 GLU A O 1
ATOM 735 N N . ASP A 1 91 ? -14.582 -8.526 25.866 1.00 87.69 91 ASP A N 1
ATOM 736 C CA . ASP A 1 91 ? -13.164 -8.897 25.767 1.00 87.69 91 ASP A CA 1
ATOM 737 C C . ASP A 1 91 ? -12.354 -8.524 27.021 1.00 87.69 91 ASP A C 1
ATOM 739 O O . ASP A 1 91 ? -11.304 -9.116 27.288 1.00 87.69 91 ASP A O 1
ATOM 743 N N . HIS A 1 92 ? -12.816 -7.541 27.806 1.00 87.38 92 HIS A N 1
ATOM 744 C CA . HIS A 1 92 ? -12.088 -7.031 28.970 1.00 87.38 92 HIS A CA 1
ATOM 745 C C . HIS A 1 92 ? -13.006 -6.867 30.184 1.00 87.38 92 HIS A C 1
ATOM 747 O O . HIS A 1 92 ? -13.920 -6.050 30.192 1.00 87.38 92 HIS A O 1
ATOM 753 N N . TYR A 1 93 ? -12.715 -7.571 31.278 1.00 83.19 93 TYR A N 1
ATOM 754 C CA . TYR A 1 93 ? -13.447 -7.401 32.536 1.00 83.19 93 TYR A CA 1
ATOM 755 C C . TYR A 1 93 ? -12.916 -6.199 33.342 1.00 83.19 93 TYR A C 1
ATOM 757 O O . TYR A 1 93 ? -11.719 -6.114 33.620 1.00 83.19 93 TYR A O 1
ATOM 765 N N . GLY A 1 94 ? -13.803 -5.288 33.760 1.00 85.06 94 GLY A N 1
ATOM 766 C CA . GLY A 1 94 ? -13.449 -4.074 34.512 1.00 85.06 94 GLY A CA 1
ATOM 767 C C . GLY A 1 94 ? -12.911 -2.941 33.629 1.00 85.06 94 GLY A C 1
ATOM 768 O O . GLY A 1 94 ? -13.395 -2.754 32.516 1.00 85.06 94 GLY A O 1
ATOM 769 N N . LEU A 1 95 ? -11.914 -2.193 34.128 1.00 85.00 95 LEU A N 1
ATOM 770 C CA . LEU A 1 95 ? -11.263 -1.073 33.421 1.00 85.00 95 LEU A CA 1
ATOM 771 C C . LEU A 1 95 ? -12.233 0.039 32.969 1.00 85.00 95 LEU A C 1
ATOM 773 O O . LEU A 1 95 ? -12.036 0.617 31.903 1.00 85.00 95 LEU A O 1
ATOM 777 N N . GLU A 1 96 ? -13.249 0.352 33.780 1.00 85.69 96 GLU A N 1
ATOM 778 C CA . GLU A 1 96 ? -14.291 1.346 33.458 1.00 85.69 96 GLU A CA 1
ATOM 779 C C . GLU A 1 96 ? -13.690 2.693 33.022 1.00 85.69 96 GLU A C 1
ATOM 781 O O . GLU A 1 96 ? -13.947 3.133 31.903 1.00 85.69 96 GLU A O 1
ATOM 786 N N . ASP A 1 97 ? -12.768 3.257 33.810 1.00 85.44 97 ASP A N 1
ATOM 787 C CA . ASP A 1 97 ? -12.090 4.524 33.490 1.00 85.44 97 ASP A CA 1
ATOM 788 C C . ASP A 1 97 ? -11.328 4.494 32.149 1.00 85.44 97 ASP A C 1
ATOM 790 O O . ASP A 1 97 ? -11.202 5.505 31.458 1.00 85.44 97 ASP A O 1
ATOM 794 N N . VAL A 1 98 ? -10.769 3.340 31.764 1.00 87.31 98 VAL A N 1
ATOM 795 C CA . VAL A 1 98 ? -9.998 3.203 30.514 1.00 87.31 98 VAL A CA 1
ATOM 796 C C . VAL A 1 98 ? -10.937 3.016 29.327 1.00 87.31 98 VAL A C 1
ATOM 798 O O . VAL A 1 98 ? -10.713 3.612 28.273 1.00 87.31 98 VAL A O 1
ATOM 801 N N . LYS A 1 99 ? -11.997 2.221 29.495 1.00 87.31 99 LYS A N 1
ATOM 802 C CA . LYS A 1 99 ? -13.026 2.011 28.474 1.00 87.31 99 LYS A CA 1
ATOM 803 C C . LYS A 1 9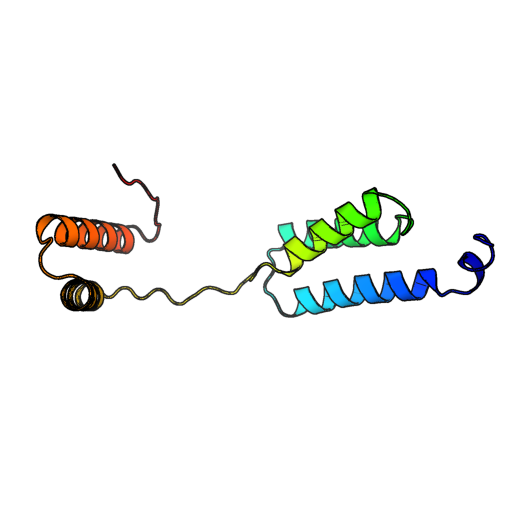9 ? -13.759 3.304 28.157 1.00 87.31 99 LYS A C 1
ATOM 805 O O . LYS A 1 99 ? -13.911 3.620 26.981 1.00 87.31 99 LYS A O 1
ATOM 810 N N . GLU A 1 100 ? -14.113 4.087 29.175 1.00 86.94 100 GLU A N 1
ATOM 811 C CA . GLU A 1 100 ? -14.749 5.393 28.997 1.00 86.94 100 GLU A CA 1
ATOM 812 C C . GLU A 1 100 ? -13.864 6.321 28.150 1.00 86.94 100 GLU A C 1
ATOM 814 O O . GLU A 1 100 ? -14.325 6.872 27.153 1.00 86.94 100 GLU A O 1
ATOM 819 N N . ARG A 1 101 ? -12.553 6.385 28.424 1.00 87.56 101 ARG A N 1
ATOM 820 C CA . ARG A 1 101 ? -11.610 7.177 27.610 1.00 87.56 101 ARG A CA 1
ATOM 821 C C . ARG A 1 101 ? -11.468 6.685 26.169 1.00 87.56 101 ARG A C 1
ATOM 823 O O . ARG A 1 101 ? -11.302 7.498 25.258 1.00 87.56 101 ARG A O 1
ATOM 830 N N . ILE A 1 102 ? -11.488 5.370 25.943 1.00 86.38 102 ILE A N 1
ATOM 831 C CA . ILE A 1 102 ? -11.447 4.796 24.589 1.00 86.38 102 ILE A CA 1
ATOM 832 C C . ILE A 1 102 ? -12.721 5.178 23.828 1.00 86.38 102 ILE A C 1
ATOM 834 O O . ILE A 1 102 ? -12.634 5.641 22.690 1.00 86.38 102 ILE A O 1
ATOM 838 N N . LEU A 1 103 ? -13.887 5.050 24.463 1.00 86.56 103 LEU A N 1
ATOM 839 C CA . LEU A 1 103 ? -15.176 5.420 23.880 1.00 86.56 103 LEU A CA 1
ATOM 840 C C . LEU A 1 103 ? -15.259 6.923 23.590 1.00 86.56 103 LEU A C 1
ATOM 842 O O . LEU A 1 103 ? -15.692 7.302 22.502 1.00 86.56 103 LEU A O 1
ATOM 846 N N . GLU A 1 104 ? -14.770 7.781 24.489 1.00 86.19 104 GLU A N 1
ATOM 847 C CA . GLU A 1 104 ? -14.649 9.225 24.251 1.00 86.19 104 GLU A CA 1
ATOM 848 C C . GLU A 1 104 ? -13.770 9.528 23.032 1.00 86.19 104 GLU A C 1
ATOM 850 O O . GLU A 1 104 ? -14.137 10.343 22.182 1.00 86.19 104 GLU A O 1
ATOM 855 N N . HIS A 1 105 ? -12.620 8.856 22.904 1.00 83.69 105 HIS A N 1
ATOM 856 C CA . HIS A 1 105 ? -11.724 9.053 21.766 1.00 83.69 105 HIS A CA 1
ATOM 857 C C . HIS A 1 105 ? -12.378 8.634 20.445 1.00 83.69 105 HIS A C 1
ATOM 859 O O . HIS A 1 105 ? -12.315 9.373 19.460 1.00 83.69 105 HIS A O 1
ATOM 865 N N . ILE A 1 106 ? -13.050 7.480 20.437 1.00 83.69 106 ILE A N 1
ATOM 866 C CA . ILE A 1 106 ? -13.805 6.981 19.285 1.00 83.69 106 ILE A CA 1
ATOM 867 C C . ILE A 1 106 ? -14.932 7.964 18.923 1.00 83.69 106 ILE A C 1
ATOM 869 O O . ILE A 1 106 ? -15.081 8.326 17.756 1.00 83.69 106 ILE A O 1
ATOM 873 N N . ALA A 1 107 ? -15.668 8.481 19.910 1.00 82.56 107 ALA A N 1
ATOM 874 C CA . ALA A 1 107 ? -16.743 9.449 19.700 1.00 82.56 107 ALA A CA 1
ATOM 875 C C . ALA A 1 107 ? -16.238 10.775 19.102 1.00 82.56 107 ALA A C 1
ATOM 877 O O . ALA A 1 107 ? -16.827 11.303 18.155 1.00 82.56 107 ALA A O 1
ATOM 878 N N . VAL A 1 108 ? -15.115 11.302 19.605 1.00 82.75 108 VAL A N 1
ATOM 879 C CA . VAL A 1 108 ? -14.475 12.510 19.055 1.00 82.75 108 VAL A CA 1
ATOM 880 C C . VAL A 1 108 ? -13.947 12.259 17.642 1.00 82.75 108 VAL A C 1
ATOM 882 O O . VAL A 1 108 ? -14.053 13.139 16.784 1.00 82.75 108 VAL A O 1
ATOM 885 N N . SER A 1 109 ? -13.409 11.066 17.385 1.00 73.38 109 SER A N 1
ATOM 886 C CA . SER A 1 109 ? -12.951 10.646 16.061 1.00 73.38 109 SER A CA 1
ATOM 887 C C . SER A 1 109 ? -14.099 10.609 15.048 1.00 73.38 109 SER A C 1
ATOM 889 O O . SER A 1 109 ? -13.956 11.130 13.942 1.00 73.38 109 SER A O 1
ATOM 891 N N . PHE A 1 110 ? -15.265 10.084 15.438 1.00 76.31 110 PHE A N 1
ATOM 892 C CA . PHE A 1 110 ? -16.461 10.075 14.590 1.00 76.31 110 PHE A CA 1
ATOM 893 C C . PHE A 1 110 ? -17.007 11.477 14.311 1.00 76.31 110 PHE A C 1
ATOM 895 O O . PHE A 1 110 ? -17.492 11.727 13.210 1.00 76.31 110 PHE A O 1
ATOM 902 N N . LEU A 1 111 ? -16.904 12.406 15.268 1.00 75.19 111 LEU A N 1
ATOM 903 C CA . LEU A 1 111 ? -17.373 13.783 15.089 1.00 75.19 111 LEU A CA 1
ATOM 904 C C . LEU A 1 111 ? -16.483 14.604 14.142 1.00 75.19 111 LEU A C 1
ATOM 906 O O . LEU A 1 111 ? -16.970 15.518 13.481 1.00 75.19 111 LEU A O 1
ATOM 910 N N . LYS A 1 112 ? -15.176 14.318 14.096 1.00 68.25 112 LYS A N 1
ATOM 911 C CA . LYS A 1 112 ? -14.204 15.120 13.335 1.00 68.25 112 LYS A CA 1
ATOM 912 C C . LYS A 1 112 ? -13.990 14.676 11.888 1.00 68.25 112 LYS A C 1
ATOM 914 O O . LYS A 1 112 ? -13.283 15.387 11.179 1.00 68.25 112 LYS A O 1
ATOM 919 N N . ASP A 1 113 ? -14.552 13.541 11.458 1.00 62.22 113 ASP A N 1
ATOM 920 C CA . ASP A 1 113 ? -14.372 12.947 10.111 1.00 62.22 113 ASP A CA 1
ATOM 921 C C . ASP A 1 113 ? -12.888 12.818 9.676 1.00 62.22 113 ASP A C 1
ATOM 923 O O . ASP A 1 113 ? -12.552 12.653 8.506 1.00 62.22 113 ASP A O 1
ATOM 927 N N . SER A 1 114 ? -11.972 12.928 10.643 1.00 52.88 114 SER A N 1
ATOM 928 C CA . SER A 1 114 ? -10.528 12.952 10.475 1.00 52.88 114 SER A CA 1
ATOM 929 C C . SER A 1 114 ? -9.888 12.567 11.805 1.00 52.88 114 SER A C 1
ATOM 931 O O . SER A 1 114 ? -9.874 13.335 12.774 1.00 52.88 114 SER A O 1
ATOM 933 N N . THR A 1 115 ? -9.347 11.353 11.846 1.00 52.81 115 THR A N 1
ATOM 934 C CA . THR A 1 115 ? -8.490 10.838 12.915 1.00 52.81 115 THR A CA 1
ATOM 935 C C . THR A 1 115 ? -7.154 11.584 12.908 1.00 52.81 115 THR A C 1
ATOM 937 O O . THR A 1 115 ? -6.122 11.045 12.508 1.00 52.81 115 THR A O 1
ATOM 940 N N . GLN A 1 116 ? -7.121 12.841 13.355 1.00 47.31 116 GLN A N 1
ATOM 941 C CA . GLN A 1 116 ? -5.865 13.393 13.854 1.00 47.31 116 GLN A CA 1
ATOM 942 C C . GLN A 1 116 ? -5.593 12.732 15.201 1.00 47.31 116 GLN A C 1
ATOM 944 O O . GLN A 1 116 ? -6.070 13.185 16.241 1.00 47.31 116 GLN A O 1
ATOM 949 N N . GLY A 1 117 ? -4.852 11.623 15.148 1.00 48.78 117 GLY A N 1
ATOM 950 C CA . GLY A 1 117 ? -4.336 10.916 16.308 1.00 48.78 117 GLY A CA 1
ATOM 951 C C . GLY A 1 117 ? -3.547 11.873 17.193 1.00 48.78 117 GLY A C 1
ATOM 952 O O . GLY A 1 117 ? -2.363 12.116 16.979 1.00 48.78 117 GLY A O 1
ATOM 953 N N . LYS A 1 118 ? -4.217 12.439 18.192 1.00 41.16 118 LYS A N 1
ATOM 954 C CA . LYS A 1 118 ? -3.581 13.130 19.303 1.00 41.16 118 LYS A CA 1
ATOM 955 C C . LYS A 1 118 ? -4.040 12.441 20.573 1.00 41.16 118 LYS A C 1
ATOM 957 O O . LYS A 1 118 ? -5.047 12.805 21.168 1.00 41.16 118 LYS A O 1
ATOM 962 N N . ILE A 1 119 ? -3.296 11.403 20.928 1.00 43.19 119 ILE A N 1
ATOM 963 C CA . ILE A 1 119 ? -3.323 10.815 22.259 1.00 43.19 119 ILE A CA 1
ATOM 964 C C . ILE A 1 119 ? -2.472 11.761 23.118 1.00 43.19 119 ILE A C 1
ATOM 966 O O . ILE A 1 119 ? -1.266 11.880 22.895 1.00 43.19 119 ILE A O 1
ATOM 970 N N . MET A 1 120 ? -3.114 12.509 24.013 1.00 33.09 120 MET A N 1
ATOM 971 C CA . MET A 1 120 ? -2.476 13.241 25.111 1.00 33.09 120 MET A CA 1
ATOM 972 C C . MET A 1 120 ? -3.222 12.915 26.397 1.00 33.09 120 MET A C 1
ATOM 974 O O . MET A 1 120 ? -4.473 12.851 26.344 1.00 33.09 120 MET A O 1
#

Organism: NCBI:txid1628268

Sequence (120 aa):
MRQIQKELGIEKDEKQTLTNQFRDAIQSKEVPEDVQKVIDAELAKLNSLEPSSSEFNVCRTYLEWLTCLPWGVFTTENRDIKHAETVLDEDHYGLEDVKERILEHIAVSFLKDSTQGKIM

pLDDT: mean 79.54, std 14.32, range [33.09, 92.5]

Mean predicted aligned error: 11.05 Å

Foldseek 3Di:
DVVVVVPPCPQVVVLVVLLVVLVVLPVVADDDPVLVVVLVVLNVVLNVDDPPDPVNVVSSVVSVVSSPDRHPDDDDDDLDLVVLLVVCVVVDPDPPVVSVVVSVLSVVCVVVVDPPDDDD

Secondary structure (DSSP, 8-state):
--TTTTTSSHHHHHHHHHHHHHHHHHHTS---HHHHHHHHHHHHHHHHS-TTSHHHHHHHHHHHHHHHS-TT--PPP---HHHHHHHHHHH-SS-HHHHHHHHHHHHHHHHHTS------